Protein AF-A0A7S4E213-F1 (afdb_monomer_lite)

Secondary structure (DSSP, 8-state):
-PPPPPGGG---PPP-GGGEEEEEE--BGGGGGTSTTHHHHHHHHHHHHHHHHHTT--EEEEEESHHHH-SBPGGGHHHHHTSEEEEESSSSS--HHHHHHHHHH-TT--EEEEEES-IIIIIHHHHHHHHHTT-SEEEEE---SS---S-----HHHHHHHHT-----

Foldseek 3Di:
DDDDDDPVVPPPDDDDLQQEAEEEEAQFDQCVVVDPPSVVLLVLVLVVLVVNVVSVHAYEYEHAPCVPRNDHDPSCVVSVVVHHYDYDNALEPPDPVSVVCCVPVVVSHLEYEYGYDDVVTHVLVNVVVSVVVVSPYYFYDYDDDDDDDSDDRPPVVVVCCVVVPPDDD

Organism: NCBI:txid91324

Structure (mmCIF, N/CA/C/O backbone):
data_AF-A0A7S4E213-F1
#
_entry.id   AF-A0A7S4E213-F1
#
loop_
_atom_site.group_PDB
_atom_site.id
_atom_site.type_symbol
_atom_site.label_atom_id
_atom_site.label_alt_id
_atom_site.label_comp_id
_atom_site.label_asym_id
_atom_site.label_entity_id
_atom_site.label_seq_id
_atom_site.pdbx_PDB_ins_code
_atom_site.Cartn_x
_atom_site.Cartn_y
_atom_site.Cartn_z
_atom_site.occupancy
_atom_site.B_iso_or_equiv
_atom_site.auth_seq_id
_atom_site.auth_comp_id
_atom_site.auth_asym_id
_atom_site.auth_atom_id
_atom_site.pdbx_PDB_model_num
ATOM 1 N N . SER A 1 1 ? 9.927 0.448 30.957 1.00 34.25 1 SER A N 1
ATOM 2 C CA . SER A 1 1 ? 9.957 -1.019 30.796 1.00 34.25 1 SER A CA 1
ATOM 3 C C . SER A 1 1 ? 8.538 -1.559 30.926 1.00 34.25 1 SER A C 1
ATOM 5 O O . SER A 1 1 ? 8.138 -2.004 31.991 1.00 34.25 1 SER A O 1
ATOM 7 N N . GLY A 1 2 ? 7.730 -1.446 29.869 1.00 36.59 2 GLY A N 1
ATOM 8 C CA . GLY A 1 2 ? 6.419 -2.106 29.843 1.00 36.59 2 GLY A CA 1
ATOM 9 C C . GLY A 1 2 ? 6.603 -3.612 29.623 1.00 36.59 2 GLY A C 1
ATOM 10 O O . GLY A 1 2 ? 7.548 -3.987 28.922 1.00 36.59 2 GLY A O 1
ATOM 11 N N . PRO A 1 3 ? 5.772 -4.485 30.216 1.00 51.88 3 PRO A N 1
ATOM 12 C CA . PRO A 1 3 ? 5.902 -5.916 30.006 1.00 51.88 3 PRO A CA 1
ATOM 13 C C . PRO A 1 3 ? 5.475 -6.232 28.570 1.00 51.88 3 PRO A C 1
ATOM 15 O O . PRO A 1 3 ? 4.326 -6.015 28.187 1.00 51.88 3 PRO A O 1
ATOM 18 N N . PHE A 1 4 ? 6.408 -6.729 27.758 1.00 42.59 4 PHE A N 1
ATOM 19 C CA . PHE A 1 4 ? 6.046 -7.354 26.492 1.00 42.59 4 PHE A CA 1
ATOM 20 C C . PHE A 1 4 ? 5.118 -8.547 26.783 1.00 42.59 4 PHE A C 1
ATOM 22 O O . PHE A 1 4 ? 5.374 -9.296 27.732 1.00 42.59 4 PHE A O 1
ATOM 29 N N . PRO A 1 5 ? 4.034 -8.732 26.012 1.00 44.62 5 PRO A N 1
ATOM 30 C CA . PRO A 1 5 ? 3.074 -9.796 26.268 1.00 44.62 5 PRO A CA 1
ATOM 31 C C . PRO A 1 5 ? 3.734 -11.181 26.193 1.00 44.62 5 PRO A C 1
ATOM 33 O O . PRO A 1 5 ? 4.577 -11.449 25.337 1.00 44.62 5 PRO A O 1
ATOM 36 N N . ASN A 1 6 ? 3.331 -12.059 27.115 1.00 40.72 6 ASN A N 1
ATOM 37 C CA . ASN A 1 6 ? 3.820 -13.429 27.267 1.00 40.72 6 ASN A CA 1
ATOM 38 C C . ASN A 1 6 ? 3.729 -14.212 25.930 1.00 40.72 6 ASN A C 1
ATOM 40 O O . ASN A 1 6 ? 2.667 -14.195 25.304 1.00 40.72 6 ASN A O 1
ATOM 44 N N . PRO A 1 7 ? 4.779 -14.947 25.503 1.00 43.66 7 PRO A N 1
ATOM 45 C CA . PRO A 1 7 ? 4.760 -15.782 24.296 1.00 43.66 7 PRO A CA 1
ATOM 46 C C . PRO A 1 7 ? 3.592 -16.778 24.227 1.00 43.66 7 PRO A C 1
ATOM 48 O O . PRO A 1 7 ? 3.107 -17.072 23.138 1.00 43.66 7 PRO A O 1
ATOM 51 N N . ALA A 1 8 ? 3.090 -17.255 25.371 1.00 40.22 8 ALA A N 1
ATOM 52 C CA . ALA A 1 8 ? 1.925 -18.140 25.445 1.00 40.22 8 ALA A CA 1
ATOM 53 C C . ALA A 1 8 ? 0.590 -17.439 25.104 1.00 40.22 8 ALA A C 1
ATOM 55 O O . ALA A 1 8 ? -0.397 -18.104 24.799 1.00 40.22 8 ALA A O 1
ATOM 56 N N . MET A 1 9 ? 0.548 -16.100 25.102 1.00 41.69 9 MET A N 1
ATOM 57 C CA . MET A 1 9 ? -0.606 -15.309 24.652 1.00 41.69 9 MET A CA 1
ATOM 58 C C . MET A 1 9 ? -0.640 -15.086 23.132 1.00 41.69 9 MET A C 1
ATOM 60 O O . MET A 1 9 ? -1.605 -14.508 22.625 1.00 41.69 9 MET A O 1
ATOM 64 N N . MET A 1 10 ? 0.353 -15.588 22.386 1.00 45.81 10 MET A N 1
ATOM 65 C CA . MET A 1 10 ? 0.367 -15.627 20.915 1.00 45.81 10 MET A CA 1
ATOM 66 C C . MET A 1 10 ? -0.536 -16.753 20.387 1.00 45.81 10 MET A C 1
ATOM 68 O O . MET A 1 10 ? -0.151 -17.545 19.531 1.00 45.81 10 MET A O 1
ATOM 72 N N . ALA A 1 11 ? -1.752 -16.842 20.927 1.00 41.25 11 ALA A N 1
ATOM 73 C CA . ALA A 1 11 ? -2.789 -17.710 20.402 1.00 41.25 11 ALA A CA 1
ATOM 74 C C . ALA A 1 11 ? -3.097 -17.279 18.964 1.00 41.25 11 ALA A C 1
ATOM 76 O O . ALA A 1 11 ? -3.357 -16.095 18.714 1.00 41.25 11 ALA A O 1
ATOM 77 N N . THR A 1 12 ? -3.086 -18.241 18.042 1.00 47.41 12 THR A N 1
ATOM 78 C CA . THR A 1 12 ? -3.544 -18.118 16.654 1.00 47.41 12 THR A CA 1
ATOM 79 C C . THR A 1 12 ? -5.006 -17.669 16.643 1.00 47.41 12 THR A C 1
ATOM 81 O O . THR A 1 12 ? -5.930 -18.473 16.578 1.00 47.41 12 THR A O 1
ATOM 84 N N . ARG A 1 13 ? -5.240 -16.366 16.796 1.00 53.88 13 ARG A N 1
ATOM 85 C CA . ARG A 1 13 ? -6.568 -15.768 16.684 1.00 53.88 13 ARG A CA 1
ATOM 86 C C . ARG A 1 13 ? -6.809 -15.452 15.218 1.00 53.88 13 ARG A C 1
ATOM 88 O O . ARG A 1 13 ? -5.973 -14.817 14.582 1.00 53.88 13 ARG A O 1
ATOM 95 N N . LEU A 1 14 ? -7.955 -15.897 14.715 1.00 67.56 14 LEU A N 1
ATOM 96 C CA . LEU A 1 14 ? -8.423 -15.592 13.367 1.00 67.56 14 LEU A CA 1
ATOM 97 C C . LEU A 1 14 ? -8.460 -14.074 13.145 1.00 67.56 14 LEU A C 1
ATOM 99 O O . LEU A 1 14 ? -8.870 -13.320 14.035 1.00 67.56 14 LEU A O 1
ATOM 103 N N . LEU A 1 15 ? -8.043 -13.646 11.954 1.00 71.81 15 LEU A N 1
ATOM 104 C CA . LEU A 1 15 ? -8.176 -12.262 11.514 1.00 71.81 15 LEU A CA 1
ATOM 105 C C . LEU A 1 15 ? -9.655 -11.876 11.475 1.00 71.81 15 LEU A C 1
ATOM 107 O O . LEU A 1 15 ? -10.484 -12.603 10.929 1.00 71.81 15 LEU A O 1
ATOM 111 N N . LYS A 1 16 ? -9.987 -10.722 12.057 1.00 81.06 16 LYS A N 1
ATOM 112 C CA . LYS A 1 16 ? -11.325 -10.133 11.961 1.00 81.06 16 LYS A CA 1
ATOM 113 C C . LYS A 1 16 ? -11.266 -8.993 10.958 1.00 81.06 16 LYS A C 1
ATOM 115 O O . LYS A 1 16 ? -10.597 -7.999 11.233 1.00 81.06 16 LYS A O 1
ATOM 120 N N . ALA A 1 17 ? -11.986 -9.119 9.844 1.00 85.94 17 ALA A N 1
ATOM 121 C CA . ALA A 1 17 ? -12.036 -8.090 8.803 1.00 85.94 17 ALA A CA 1
ATOM 122 C C . ALA A 1 17 ? -12.358 -6.695 9.371 1.00 85.94 17 ALA A C 1
ATOM 124 O O . ALA A 1 17 ? -11.668 -5.734 9.068 1.00 85.94 17 ALA A O 1
ATOM 125 N N . SER A 1 18 ? -13.299 -6.596 10.317 1.00 89.62 18 SER A N 1
ATOM 126 C CA . SER A 1 18 ? -13.687 -5.321 10.946 1.00 89.62 18 SER A CA 1
ATOM 127 C C . SER A 1 18 ? -12.601 -4.623 11.780 1.00 89.62 18 SER A C 1
ATOM 129 O O . SER A 1 18 ? -12.797 -3.479 12.185 1.00 89.62 18 SER A O 1
ATOM 131 N N . ARG A 1 19 ? -11.486 -5.306 12.069 1.00 87.50 19 ARG A N 1
ATOM 132 C CA . ARG A 1 19 ? -10.328 -4.779 12.813 1.00 87.50 19 ARG A CA 1
ATOM 133 C C . ARG A 1 19 ? -9.030 -4.845 12.007 1.00 87.50 19 ARG A C 1
ATOM 135 O O . ARG A 1 19 ? -7.955 -4.642 12.569 1.00 87.50 19 ARG A O 1
ATOM 142 N N . THR A 1 20 ? -9.113 -5.191 10.724 1.00 86.75 20 THR A N 1
ATOM 143 C CA . THR A 1 20 ? -7.936 -5.396 9.882 1.00 86.75 20 THR A CA 1
ATOM 144 C C . THR A 1 20 ? -7.931 -4.395 8.737 1.00 86.75 20 THR A C 1
ATOM 146 O O . THR A 1 20 ? -8.932 -4.264 8.042 1.00 86.75 20 THR A O 1
ATOM 149 N N . GLY A 1 21 ? -6.798 -3.732 8.520 1.00 91.00 21 GLY A N 1
ATOM 150 C CA . GLY A 1 21 ? -6.541 -2.902 7.343 1.00 91.00 21 GLY A CA 1
ATOM 151 C C . GLY A 1 21 ? -5.448 -3.491 6.450 1.00 91.00 21 GLY A C 1
ATOM 152 O O . GLY A 1 21 ? -4.686 -4.363 6.877 1.00 91.00 21 GLY A O 1
ATOM 153 N N . VAL A 1 22 ? -5.359 -3.008 5.211 1.00 93.56 22 VAL A N 1
ATOM 154 C CA . VAL A 1 22 ? -4.300 -3.367 4.255 1.00 93.56 22 VAL A CA 1
ATOM 155 C C . VAL A 1 22 ? -3.432 -2.152 3.951 1.00 93.56 22 VAL A C 1
ATOM 157 O O . VAL A 1 22 ? -3.933 -1.073 3.654 1.00 93.56 22 VAL A O 1
ATOM 160 N N . LEU A 1 23 ? -2.120 -2.352 3.999 1.00 94.62 23 LEU A N 1
ATOM 161 C CA . LEU A 1 23 ? -1.085 -1.425 3.572 1.00 94.62 23 LEU A CA 1
ATOM 162 C C . LEU A 1 23 ? -0.475 -1.949 2.266 1.00 94.62 23 LEU A C 1
ATOM 164 O O . LEU A 1 23 ? 0.156 -3.003 2.262 1.00 94.62 23 LEU A O 1
ATOM 168 N N . CYS A 1 24 ? -0.662 -1.227 1.166 1.00 95.31 24 CYS A N 1
ATOM 169 C CA . CYS A 1 24 ? -0.052 -1.510 -0.130 1.00 95.31 24 CYS A CA 1
ATOM 170 C C . CYS A 1 24 ? 1.165 -0.601 -0.338 1.00 95.31 24 CYS A C 1
ATOM 172 O O . CYS A 1 24 ? 1.034 0.611 -0.496 1.00 95.31 24 CYS A O 1
ATOM 174 N N . CYS A 1 25 ? 2.350 -1.198 -0.313 1.00 93.19 25 CYS A N 1
ATOM 175 C CA . CYS A 1 25 ? 3.634 -0.519 -0.249 1.00 93.19 25 CYS A CA 1
ATOM 176 C C . CYS A 1 25 ? 4.294 -0.456 -1.632 1.00 93.19 25 CYS A C 1
ATOM 178 O O . CYS A 1 25 ? 4.775 -1.470 -2.141 1.00 93.19 25 CYS A O 1
ATOM 180 N N . ASP A 1 26 ? 4.314 0.738 -2.222 1.00 93.25 26 ASP A N 1
ATOM 181 C CA . ASP A 1 26 ? 5.235 1.166 -3.283 1.00 93.25 26 ASP A CA 1
ATOM 182 C C . ASP A 1 26 ? 5.265 0.271 -4.545 1.00 93.25 26 ASP A C 1
ATOM 184 O O . ASP A 1 26 ? 6.295 0.115 -5.201 1.00 93.25 26 ASP A O 1
ATOM 188 N N . ILE A 1 27 ? 4.125 -0.317 -4.933 1.00 93.50 27 ILE A N 1
ATOM 189 C CA . ILE A 1 27 ? 4.009 -1.175 -6.129 1.00 93.50 27 ILE A CA 1
ATOM 190 C C . ILE A 1 27 ? 3.906 -0.308 -7.390 1.00 93.50 27 ILE A C 1
ATOM 192 O O . ILE A 1 27 ? 2.828 -0.146 -7.956 1.00 93.50 27 ILE A O 1
ATOM 196 N N . GLN A 1 28 ? 5.028 0.275 -7.813 1.00 94.56 28 GLN A N 1
ATOM 197 C CA . GLN A 1 28 ? 5.076 1.291 -8.872 1.00 94.56 28 GLN A CA 1
ATOM 198 C C . GLN A 1 28 ? 5.666 0.781 -10.195 1.00 94.56 28 GLN A C 1
ATOM 200 O O . GLN A 1 28 ? 6.460 -0.163 -10.235 1.00 94.56 28 GLN A O 1
ATOM 205 N N . GLU A 1 29 ? 5.312 1.449 -11.294 1.00 93.88 29 GLU A N 1
ATOM 206 C CA . GLU A 1 29 ? 5.657 1.055 -12.668 1.00 93.88 29 GLU A CA 1
ATOM 207 C C . GLU A 1 29 ? 7.166 0.889 -12.921 1.00 93.88 29 GLU A C 1
ATOM 209 O O . GLU A 1 29 ? 7.595 -0.063 -13.582 1.00 93.88 29 GLU A O 1
ATOM 214 N N . ARG A 1 30 ? 8.022 1.766 -12.371 1.00 92.44 30 A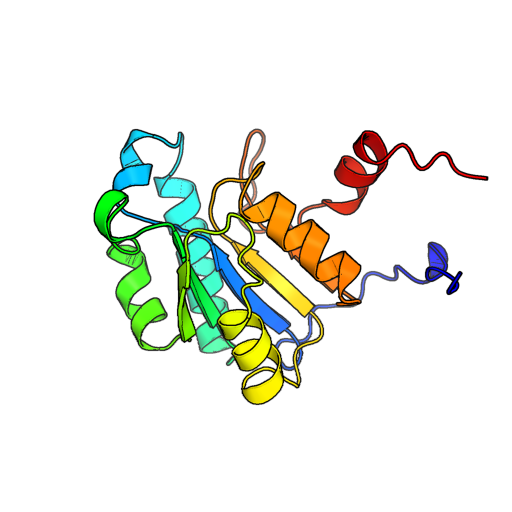RG A N 1
ATOM 215 C CA . ARG A 1 30 ? 9.478 1.659 -12.597 1.00 92.44 30 ARG A CA 1
ATOM 216 C C . ARG A 1 30 ? 10.094 0.418 -11.956 1.00 92.44 30 ARG A C 1
ATOM 218 O O . ARG A 1 30 ? 11.128 -0.045 -12.442 1.00 92.44 30 ARG A O 1
ATOM 225 N N . PHE A 1 31 ? 9.460 -0.161 -10.937 1.00 87.50 31 PHE A N 1
ATOM 226 C CA . PHE A 1 31 ? 9.966 -1.362 -10.276 1.00 87.50 31 PHE A CA 1
ATOM 227 C C . PHE A 1 31 ? 9.769 -2.641 -11.089 1.00 87.50 31 PHE A C 1
ATOM 229 O O . PHE A 1 31 ? 10.488 -3.608 -10.843 1.00 87.50 31 PHE A O 1
ATOM 236 N N . ARG A 1 32 ? 8.904 -2.652 -12.116 1.00 86.50 32 ARG A N 1
ATOM 237 C CA . ARG A 1 32 ? 8.691 -3.837 -12.975 1.00 86.50 32 ARG A CA 1
ATOM 238 C C . ARG A 1 32 ? 9.971 -4.420 -13.558 1.00 86.50 32 ARG A C 1
ATOM 240 O O . ARG A 1 32 ? 10.076 -5.628 -13.722 1.00 86.50 32 ARG A O 1
ATOM 247 N N . LYS A 1 33 ? 10.938 -3.560 -13.884 1.00 82.81 33 LYS A N 1
ATOM 248 C CA . LYS A 1 33 ? 12.224 -3.972 -14.468 1.00 82.81 33 LYS A CA 1
ATOM 249 C C . LYS A 1 33 ? 13.314 -4.202 -13.422 1.00 82.81 33 LYS A C 1
ATOM 251 O O . LYS A 1 33 ? 14.301 -4.861 -13.726 1.00 82.81 33 LYS A O 1
ATOM 256 N N . ALA A 1 34 ? 13.155 -3.634 -12.227 1.00 79.81 34 ALA A N 1
ATOM 257 C CA . ALA A 1 34 ? 14.158 -3.673 -11.166 1.00 79.81 34 ALA A CA 1
ATOM 258 C C . ALA A 1 34 ? 13.947 -4.847 -10.197 1.00 79.81 34 ALA A C 1
ATOM 260 O O . ALA A 1 34 ? 14.913 -5.363 -9.642 1.00 79.81 34 ALA A O 1
ATOM 261 N N . ILE A 1 35 ? 12.698 -5.287 -10.015 1.00 77.00 35 ILE A N 1
ATOM 262 C CA . ILE A 1 35 ? 12.326 -6.337 -9.069 1.00 77.00 35 ILE A CA 1
ATOM 263 C C . ILE A 1 35 ? 12.040 -7.641 -9.807 1.00 77.00 35 ILE A C 1
ATOM 265 O O . ILE A 1 35 ? 11.156 -7.729 -10.660 1.00 77.00 35 ILE A O 1
ATOM 269 N N . GLN A 1 36 ? 12.766 -8.694 -9.435 1.00 77.56 36 GLN A N 1
ATOM 270 C CA . GLN A 1 36 ? 12.483 -10.038 -9.925 1.00 77.56 36 GLN A CA 1
ATOM 271 C C . GLN A 1 36 ? 11.108 -10.505 -9.435 1.00 77.56 36 GLN A C 1
ATOM 273 O O . GLN A 1 36 ? 10.768 -10.348 -8.264 1.00 77.56 36 GLN A O 1
ATOM 278 N N . HIS A 1 37 ? 10.336 -11.129 -10.327 1.00 81.31 37 HIS A N 1
ATOM 279 C CA . HIS A 1 37 ? 8.988 -11.636 -10.044 1.00 81.31 37 HIS A CA 1
ATOM 280 C C . HIS A 1 37 ? 7.958 -10.560 -9.658 1.00 81.31 37 HIS A C 1
ATOM 282 O O . HIS A 1 37 ? 6.986 -10.875 -8.967 1.00 81.31 37 HIS A O 1
ATOM 288 N N . MET A 1 38 ? 8.126 -9.319 -10.133 1.00 83.75 38 MET A N 1
ATOM 289 C CA . MET A 1 38 ? 7.160 -8.241 -9.896 1.00 83.75 38 MET A CA 1
ATOM 290 C C . MET A 1 38 ? 5.728 -8.644 -10.283 1.00 83.75 38 MET A C 1
ATOM 292 O O . MET A 1 38 ? 4.813 -8.407 -9.505 1.00 83.75 38 MET A O 1
ATOM 296 N N . ASP A 1 39 ? 5.527 -9.358 -11.394 1.00 86.69 39 ASP A N 1
ATOM 297 C CA . ASP A 1 39 ? 4.193 -9.824 -11.810 1.00 86.69 39 ASP A CA 1
ATOM 298 C C . ASP A 1 39 ? 3.510 -10.687 -10.738 1.00 86.69 39 ASP A C 1
ATOM 300 O O . ASP A 1 39 ? 2.317 -10.558 -10.476 1.00 86.69 39 ASP A O 1
ATOM 304 N N . SER A 1 40 ? 4.275 -11.533 -10.039 1.00 84.12 40 SER A N 1
ATOM 305 C CA . SER A 1 40 ? 3.741 -12.328 -8.926 1.00 84.12 40 SER A CA 1
ATOM 306 C C . SER A 1 40 ? 3.363 -11.468 -7.721 1.00 84.12 40 SER A C 1
ATOM 308 O O . SER A 1 40 ? 2.416 -11.804 -7.010 1.00 84.12 40 SER A O 1
ATOM 310 N N . VAL A 1 41 ? 4.106 -10.387 -7.468 1.00 84.50 41 VAL A N 1
ATOM 311 C CA . VAL A 1 41 ? 3.772 -9.418 -6.417 1.00 84.50 41 VAL A CA 1
ATOM 312 C C . VAL A 1 41 ? 2.489 -8.683 -6.780 1.00 84.50 41 VAL A C 1
ATOM 314 O O . VAL A 1 41 ? 1.605 -8.590 -5.936 1.00 84.50 41 VAL A O 1
ATOM 317 N N . ILE A 1 42 ? 2.359 -8.223 -8.025 1.00 88.44 42 ILE A N 1
ATOM 318 C CA . ILE A 1 42 ? 1.171 -7.517 -8.516 1.00 88.44 42 ILE A CA 1
ATOM 319 C C . ILE A 1 42 ? -0.064 -8.402 -8.362 1.00 88.44 42 ILE A C 1
ATOM 321 O O . ILE A 1 42 ? -1.006 -7.991 -7.695 1.00 88.44 42 ILE A O 1
ATOM 325 N N . VAL A 1 43 ? -0.020 -9.647 -8.850 1.00 88.75 43 VAL A N 1
ATOM 326 C CA . VAL A 1 43 ? -1.138 -10.601 -8.722 1.00 88.75 43 VAL A CA 1
ATOM 327 C C . VAL A 1 43 ? -1.497 -10.861 -7.255 1.00 88.75 43 VAL A C 1
ATOM 329 O O . VAL A 1 43 ? -2.670 -10.900 -6.891 1.00 88.75 43 VAL A O 1
ATOM 332 N N . CYS A 1 44 ? -0.502 -11.033 -6.381 1.00 87.38 44 CYS A N 1
ATOM 333 C CA . CYS A 1 44 ? -0.750 -11.255 -4.955 1.00 87.38 44 CYS A CA 1
ATOM 334 C C . CYS A 1 44 ? -1.397 -10.033 -4.285 1.00 87.38 44 CYS A C 1
ATOM 336 O O . CYS A 1 44 ? -2.303 -10.179 -3.461 1.00 87.38 44 CYS A O 1
ATOM 338 N N . SER A 1 45 ? -0.923 -8.837 -4.622 1.00 90.12 45 SER A N 1
ATOM 339 C CA . SER A 1 45 ? -1.440 -7.579 -4.089 1.00 90.12 45 SER A CA 1
ATOM 340 C C . SER A 1 45 ? -2.839 -7.288 -4.610 1.00 90.12 45 SER A C 1
ATOM 342 O O . SER A 1 45 ? -3.694 -6.906 -3.822 1.00 90.12 45 SER A O 1
ATOM 344 N N . GLU A 1 46 ? -3.108 -7.563 -5.885 1.00 93.56 46 GLU A N 1
ATOM 345 C CA . GLU A 1 46 ? -4.435 -7.460 -6.493 1.00 93.56 46 GLU A CA 1
ATOM 346 C C . GLU A 1 46 ? -5.438 -8.354 -5.760 1.00 93.56 46 GLU A C 1
ATOM 348 O O . GLU A 1 46 ? -6.489 -7.891 -5.322 1.00 93.56 46 GLU A O 1
ATOM 353 N N . TRP A 1 47 ? -5.081 -9.620 -5.526 1.00 91.94 47 TRP A N 1
ATOM 354 C CA . TRP A 1 47 ? -5.909 -10.551 -4.758 1.00 91.94 47 TRP A CA 1
ATOM 355 C C . TRP A 1 47 ? -6.195 -10.046 -3.342 1.00 91.94 47 TRP A C 1
ATOM 357 O O . TRP A 1 47 ? -7.333 -10.131 -2.876 1.00 91.94 47 TRP A O 1
ATOM 367 N N . MET A 1 48 ? -5.181 -9.511 -2.658 1.00 90.19 48 MET A N 1
ATOM 368 C CA . MET A 1 48 ? -5.343 -8.979 -1.306 1.00 90.19 48 MET A CA 1
ATOM 369 C C . MET A 1 48 ? -6.214 -7.721 -1.286 1.00 90.19 48 MET A C 1
ATOM 371 O O . MET A 1 48 ? -7.105 -7.613 -0.447 1.00 90.19 48 MET A O 1
ATOM 375 N N . MET A 1 49 ? -5.989 -6.785 -2.210 1.00 93.62 49 MET A N 1
ATOM 376 C CA . MET A 1 49 ? -6.777 -5.557 -2.321 1.00 93.62 49 MET A CA 1
ATOM 377 C C . MET A 1 49 ? -8.225 -5.875 -2.684 1.00 93.62 49 MET A C 1
ATOM 379 O O . MET A 1 49 ? -9.132 -5.347 -2.050 1.00 93.62 49 MET A O 1
ATOM 383 N N . LYS A 1 50 ? -8.454 -6.823 -3.599 1.00 94.50 50 LYS A N 1
ATOM 384 C CA . LYS A 1 50 ? -9.789 -7.330 -3.922 1.00 94.50 50 LYS A CA 1
ATOM 385 C C . LYS A 1 50 ? -10.488 -7.912 -2.699 1.00 94.50 50 LYS A C 1
ATOM 387 O O . LYS A 1 50 ? -11.613 -7.524 -2.399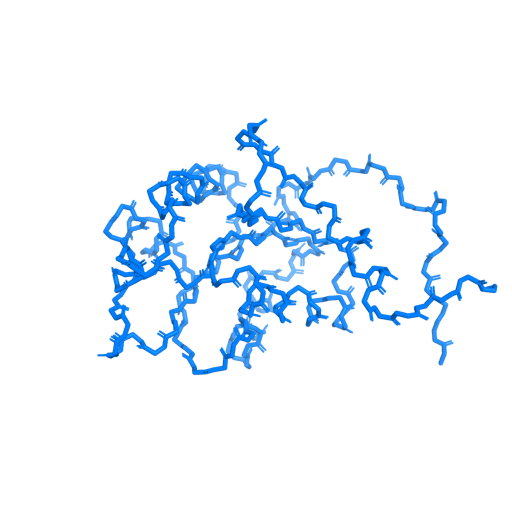 1.00 94.50 50 LYS A O 1
ATOM 392 N N . ALA A 1 51 ? -9.825 -8.807 -1.967 1.00 92.25 51 ALA A N 1
ATOM 393 C CA . ALA A 1 51 ? -10.389 -9.384 -0.750 1.00 92.25 51 ALA A CA 1
ATOM 394 C C . ALA A 1 51 ? -10.699 -8.305 0.298 1.00 92.25 51 ALA A C 1
ATOM 396 O O . ALA A 1 51 ? -11.757 -8.337 0.920 1.00 92.25 51 ALA A O 1
ATOM 397 N N . ALA A 1 52 ? -9.810 -7.326 0.466 1.00 92.62 52 ALA A N 1
ATOM 398 C CA . ALA A 1 52 ? -10.012 -6.211 1.380 1.00 92.62 52 ALA A CA 1
ATOM 399 C C . ALA A 1 52 ? -11.217 -5.348 0.988 1.00 92.62 52 ALA A C 1
ATOM 401 O O . ALA A 1 52 ? -12.021 -5.015 1.856 1.00 92.62 52 ALA A O 1
ATOM 402 N N . THR A 1 53 ? -11.393 -5.049 -0.302 1.00 94.69 53 THR A N 1
ATOM 403 C CA . THR A 1 53 ? -12.561 -4.320 -0.810 1.00 94.69 53 THR A CA 1
ATOM 404 C C . THR A 1 53 ? -13.862 -5.064 -0.504 1.00 94.69 53 THR A C 1
ATOM 406 O O . THR A 1 53 ? -14.765 -4.481 0.094 1.00 94.69 53 THR A O 1
ATOM 409 N N . GLU A 1 54 ? -13.943 -6.359 -0.826 1.00 94.50 54 GLU A N 1
ATOM 410 C CA . GLU A 1 54 ? -15.136 -7.183 -0.559 1.00 94.50 54 GLU A CA 1
ATOM 411 C C . GLU A 1 54 ? -15.451 -7.283 0.942 1.00 94.50 54 GLU A C 1
ATOM 413 O O . GLU A 1 54 ? -16.606 -7.227 1.369 1.00 94.50 54 GLU A O 1
ATOM 418 N N . LEU A 1 55 ? -14.408 -7.375 1.771 1.00 92.62 55 LEU A N 1
ATOM 419 C CA . LEU A 1 55 ? -14.520 -7.450 3.227 1.00 92.62 55 LEU A CA 1
ATOM 420 C C . LEU A 1 55 ? -14.667 -6.079 3.905 1.00 92.62 55 LEU A C 1
ATOM 422 O O . LEU A 1 55 ? -14.739 -6.021 5.135 1.00 92.62 55 LEU A O 1
ATOM 426 N N . LYS A 1 56 ? -14.734 -4.989 3.128 1.00 94.38 56 LYS A N 1
ATOM 427 C CA . LYS A 1 56 ? -14.832 -3.598 3.607 1.00 94.38 56 LYS A CA 1
ATOM 428 C C . LYS A 1 56 ? -13.709 -3.216 4.578 1.00 94.38 56 LYS A C 1
ATOM 430 O O . LYS A 1 56 ? -13.917 -2.459 5.525 1.00 94.38 56 LYS A O 1
ATOM 435 N N . MET A 1 57 ? -12.523 -3.767 4.352 1.00 93.88 57 MET A N 1
ATOM 436 C CA . MET A 1 57 ? -11.308 -3.428 5.080 1.00 93.88 57 MET A CA 1
ATOM 437 C C . MET A 1 57 ? -10.709 -2.144 4.493 1.00 93.88 57 MET A C 1
ATOM 439 O O . MET A 1 57 ? -10.662 -2.011 3.268 1.00 93.88 57 MET A O 1
ATOM 443 N N . PRO A 1 58 ? -10.229 -1.198 5.320 1.00 95.69 58 PRO A N 1
ATOM 444 C CA . PRO A 1 58 ? -9.569 -0.013 4.798 1.00 95.69 58 PRO A CA 1
ATOM 445 C C . PRO A 1 58 ? -8.259 -0.389 4.104 1.00 95.69 58 PRO A C 1
ATOM 447 O O . PRO A 1 58 ? -7.500 -1.233 4.588 1.00 95.69 58 PRO A O 1
ATOM 450 N N . ILE A 1 59 ? -7.991 0.269 2.978 1.00 97.06 59 ILE A N 1
ATOM 451 C CA . ILE A 1 59 ? -6.766 0.105 2.198 1.00 97.06 59 ILE A CA 1
ATOM 452 C C . ILE A 1 59 ? -6.030 1.444 2.191 1.00 97.06 59 ILE A C 1
ATOM 454 O O . ILE A 1 59 ? -6.609 2.475 1.846 1.00 97.06 59 ILE A O 1
ATOM 458 N N . ILE A 1 60 ? -4.753 1.418 2.561 1.00 97.62 60 ILE A N 1
ATOM 459 C CA . ILE A 1 60 ? -3.833 2.548 2.444 1.00 97.62 60 ILE A CA 1
ATOM 460 C C . ILE A 1 60 ? -2.748 2.164 1.442 1.00 97.62 60 ILE A C 1
ATOM 462 O O . ILE A 1 60 ? -2.122 1.114 1.576 1.00 97.62 60 ILE A O 1
ATOM 466 N N . VAL A 1 61 ? -2.517 3.017 0.451 1.00 97.88 61 VAL A N 1
ATOM 467 C CA . VAL A 1 61 ? -1.509 2.831 -0.594 1.00 97.88 61 VAL A CA 1
ATOM 468 C C . VAL A 1 61 ? -0.447 3.910 -0.440 1.00 97.88 61 VAL A C 1
ATOM 470 O O . VAL A 1 61 ? -0.784 5.081 -0.259 1.00 97.88 61 VAL A O 1
ATOM 473 N N . THR A 1 62 ? 0.828 3.540 -0.534 1.00 97.75 62 THR A N 1
ATOM 474 C CA . THR A 1 62 ? 1.916 4.518 -0.639 1.00 97.75 62 THR A CA 1
ATOM 475 C C . THR A 1 62 ? 2.646 4.425 -1.964 1.00 97.75 62 THR A C 1
ATOM 477 O O . THR A 1 62 ? 2.825 3.337 -2.509 1.00 97.75 62 THR A O 1
ATOM 480 N N . GLU A 1 63 ? 3.101 5.577 -2.446 1.00 97.38 63 GLU A N 1
ATOM 481 C CA . GLU A 1 63 ? 3.985 5.706 -3.600 1.00 97.38 63 GLU A CA 1
ATOM 482 C C . GLU A 1 63 ? 5.292 6.369 -3.157 1.00 97.38 63 GLU A C 1
ATOM 484 O O . GLU A 1 63 ? 5.305 7.501 -2.664 1.00 97.38 63 GLU A O 1
ATOM 489 N N . GLN A 1 64 ? 6.413 5.673 -3.336 1.00 95.38 64 GLN A N 1
ATOM 490 C CA . GLN A 1 64 ? 7.736 6.222 -3.081 1.00 95.38 64 GLN A CA 1
ATOM 491 C C . GLN A 1 64 ? 8.133 7.115 -4.258 1.00 95.38 64 GLN A C 1
ATOM 493 O O . GLN A 1 64 ? 8.271 6.633 -5.375 1.00 95.38 64 GLN A O 1
ATOM 498 N N . TYR A 1 65 ? 8.347 8.410 -4.024 1.00 95.38 65 TYR A N 1
ATOM 499 C CA . TYR A 1 65 ? 8.828 9.379 -5.019 1.00 95.38 65 TYR A CA 1
ATOM 500 C C . TYR A 1 65 ? 8.244 9.165 -6.443 1.00 95.38 65 TYR A C 1
ATOM 502 O O . TYR A 1 65 ? 8.993 8.880 -7.388 1.00 95.38 65 TYR A O 1
ATOM 510 N N . PRO A 1 66 ? 6.915 9.292 -6.635 1.00 94.06 66 PRO A N 1
ATOM 511 C CA . PRO A 1 66 ? 6.256 8.917 -7.892 1.00 94.06 66 PRO A CA 1
ATOM 512 C C . PRO A 1 66 ? 6.756 9.706 -9.108 1.00 94.06 66 PRO A C 1
ATOM 514 O O . PRO A 1 66 ? 6.789 9.180 -10.217 1.00 94.06 66 PRO A O 1
ATOM 517 N N . LYS A 1 67 ? 7.267 10.929 -8.908 1.00 93.88 67 LYS A N 1
ATOM 518 C CA . LYS A 1 67 ? 7.917 11.718 -9.971 1.00 9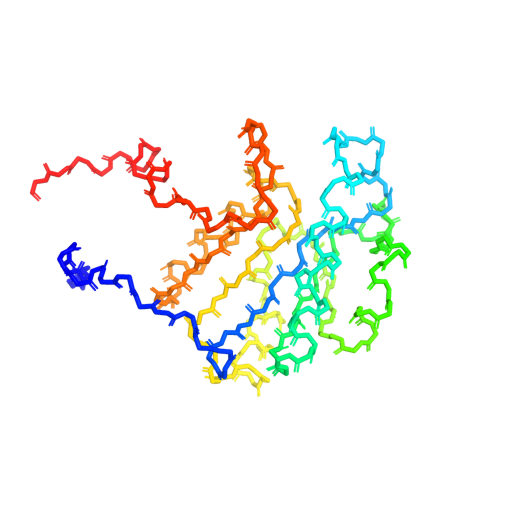3.88 67 LYS A CA 1
ATOM 519 C C . LYS A 1 67 ? 9.084 10.981 -10.644 1.00 93.88 67 LYS A C 1
ATOM 521 O O . LYS A 1 67 ? 9.300 11.166 -11.837 1.00 93.88 67 LYS A O 1
ATOM 526 N N . GLY A 1 68 ? 9.838 10.172 -9.896 1.00 92.94 68 GLY A N 1
ATOM 527 C CA . GLY A 1 68 ? 10.955 9.384 -10.427 1.00 92.94 68 GLY A CA 1
ATOM 528 C C . GLY A 1 68 ? 10.629 7.907 -10.643 1.00 92.94 68 GLY A C 1
ATOM 529 O O . GLY A 1 68 ? 11.122 7.310 -11.599 1.00 92.94 68 GLY A O 1
ATOM 530 N N . LEU A 1 69 ? 9.798 7.322 -9.775 1.00 91.19 69 LEU A N 1
ATOM 531 C CA . LEU A 1 69 ? 9.490 5.885 -9.764 1.00 91.19 69 LEU A CA 1
ATOM 532 C C . LEU A 1 69 ? 8.171 5.523 -10.473 1.00 91.19 69 LEU A C 1
ATOM 534 O O . LEU A 1 69 ? 7.864 4.344 -10.655 1.00 91.19 69 LEU A O 1
ATOM 538 N N . GLY A 1 70 ? 7.445 6.521 -10.971 1.00 94.88 70 GLY A N 1
ATOM 539 C CA . GLY A 1 70 ? 6.139 6.343 -11.595 1.00 94.88 70 GLY A CA 1
ATOM 540 C C . GLY A 1 70 ? 5.028 6.148 -10.570 1.00 94.88 70 GLY A C 1
ATOM 541 O O . GLY A 1 70 ? 5.262 6.090 -9.364 1.00 94.88 70 GLY A O 1
ATOM 542 N N . GLU A 1 71 ? 3.804 6.059 -11.062 1.00 96.62 71 GLU A N 1
ATOM 543 C CA . GLU A 1 71 ? 2.637 5.769 -10.233 1.00 96.62 71 GLU A CA 1
ATOM 544 C C . GLU A 1 71 ? 2.543 4.274 -9.912 1.00 96.62 71 GLU A C 1
ATOM 546 O O . GLU A 1 71 ? 3.295 3.447 -10.443 1.00 96.62 71 GLU A O 1
ATOM 551 N N . THR A 1 72 ? 1.599 3.937 -9.035 1.00 96.56 72 THR A N 1
ATOM 552 C CA . THR A 1 72 ? 1.171 2.564 -8.777 1.00 96.56 72 THR A CA 1
ATOM 553 C C . THR A 1 72 ? 0.812 1.870 -10.091 1.00 96.56 72 THR A C 1
ATOM 555 O O . THR A 1 72 ? 0.253 2.481 -11.004 1.00 96.56 72 THR A O 1
ATOM 558 N N . VAL A 1 73 ? 1.139 0.585 -10.192 1.00 96.31 73 VAL A N 1
ATOM 559 C CA . VAL A 1 73 ? 0.920 -0.193 -11.412 1.00 96.31 73 VAL A CA 1
ATOM 560 C C . VAL A 1 73 ? -0.539 -0.185 -11.880 1.00 96.31 73 VAL A C 1
ATOM 562 O O . VAL A 1 73 ? -1.465 -0.201 -11.063 1.00 96.31 73 VAL A O 1
ATOM 565 N N . GLY A 1 74 ? -0.739 -0.178 -13.200 1.00 96.25 74 GLY A N 1
ATOM 566 C CA . GLY A 1 74 ? -2.060 -0.069 -13.831 1.00 96.25 74 GLY A CA 1
ATOM 567 C C . GLY A 1 74 ? -3.100 -1.084 -13.336 1.00 96.25 74 GLY A C 1
ATOM 568 O O . GLY A 1 74 ? -4.259 -0.730 -13.141 1.00 96.25 74 GLY A O 1
ATOM 569 N N . GLU A 1 75 ? -2.684 -2.318 -13.056 1.00 96.06 75 GLU A N 1
ATOM 570 C CA . GLU A 1 75 ? -3.528 -3.427 -12.589 1.00 96.06 75 GLU A CA 1
ATOM 571 C C . GLU A 1 75 ? -4.154 -3.155 -11.215 1.00 96.06 75 GLU A C 1
ATOM 573 O O . GLU A 1 75 ? -5.200 -3.707 -10.887 1.00 96.06 75 GLU A O 1
ATOM 578 N N . LEU A 1 76 ? -3.535 -2.294 -10.401 1.00 95.75 76 LEU A N 1
ATOM 579 C CA . LEU A 1 76 ? -4.025 -1.977 -9.061 1.00 95.75 76 LEU A CA 1
ATOM 580 C C . LEU A 1 76 ? -4.835 -0.675 -9.012 1.00 95.75 76 LEU A C 1
ATOM 582 O O . LEU A 1 76 ? -5.439 -0.374 -7.982 1.00 95.75 76 LEU A O 1
ATOM 586 N N . GLN A 1 77 ? -4.889 0.094 -10.104 1.00 94.44 77 GLN A N 1
ATOM 587 C CA . GLN A 1 77 ? -5.433 1.457 -10.109 1.00 94.44 77 GLN A CA 1
ATOM 588 C C . GLN A 1 77 ? -6.906 1.539 -9.694 1.00 94.44 77 GLN A C 1
ATOM 590 O O . GLN A 1 77 ? -7.306 2.482 -9.012 1.00 94.44 77 GLN A O 1
ATOM 595 N N . ASP A 1 78 ? -7.723 0.546 -10.041 1.00 94.31 78 ASP A N 1
ATOM 596 C CA . ASP A 1 78 ? -9.137 0.540 -9.649 1.00 94.31 78 ASP A CA 1
ATOM 597 C C . ASP A 1 78 ? -9.330 0.367 -8.137 1.00 94.31 78 ASP A C 1
ATOM 599 O O . ASP A 1 78 ? -10.237 0.964 -7.547 1.00 94.31 78 ASP A O 1
ATOM 603 N N . TYR A 1 79 ? -8.427 -0.363 -7.481 1.00 94.50 79 TYR A N 1
ATOM 604 C CA . TYR A 1 79 ? -8.392 -0.456 -6.024 1.00 94.50 79 TYR A CA 1
ATOM 605 C C . TYR A 1 79 ? -7.813 0.816 -5.399 1.00 94.50 79 TYR A C 1
ATOM 607 O O . TYR A 1 79 ? -8.309 1.275 -4.371 1.00 94.50 79 TYR A O 1
ATOM 615 N N . VAL A 1 80 ? -6.809 1.424 -6.043 1.00 94.69 80 VAL A N 1
ATOM 616 C CA . VAL A 1 80 ? -6.183 2.672 -5.584 1.00 94.69 80 VAL A CA 1
ATOM 617 C C . VAL A 1 80 ? -7.200 3.815 -5.519 1.00 94.69 80 VAL A C 1
ATOM 619 O O . VAL A 1 80 ? -7.248 4.515 -4.508 1.00 94.69 80 VAL A O 1
ATOM 622 N N . LYS A 1 81 ? -8.065 3.970 -6.532 1.00 92.62 81 LYS A N 1
ATOM 623 C CA . LYS A 1 81 ? -9.114 5.015 -6.575 1.00 92.62 81 LYS A CA 1
ATOM 624 C C . LYS A 1 81 ? -10.056 4.988 -5.367 1.00 92.62 81 LYS A C 1
ATOM 626 O O . LYS A 1 81 ? -10.569 6.028 -4.969 1.00 92.62 81 LYS A O 1
ATOM 631 N N . ASN A 1 82 ? -10.274 3.806 -4.795 1.00 90.69 82 ASN A N 1
ATOM 632 C CA . ASN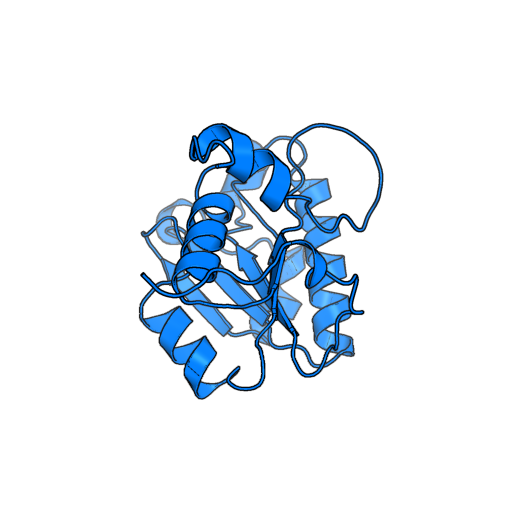 A 1 82 ? -11.164 3.583 -3.655 1.00 90.69 82 ASN A CA 1
ATOM 633 C C . ASN A 1 82 ? -10.406 3.464 -2.318 1.00 90.69 82 ASN A C 1
ATOM 635 O O . ASN A 1 82 ? -10.983 3.055 -1.311 1.00 90.69 82 ASN A O 1
ATOM 639 N N . SER A 1 83 ? -9.114 3.795 -2.307 1.00 95.31 83 SER A N 1
ATOM 640 C CA . SER A 1 83 ? -8.216 3.667 -1.156 1.00 95.31 83 SER A CA 1
ATOM 641 C C . SER A 1 83 ? -7.680 5.025 -0.696 1.00 95.31 83 SER A C 1
ATOM 643 O O . SER A 1 83 ? -7.876 6.053 -1.347 1.00 95.31 83 SER A O 1
ATOM 645 N N . HIS A 1 84 ? -6.970 5.041 0.431 1.00 97.12 84 HIS A N 1
ATOM 646 C CA . HIS A 1 84 ? -6.232 6.219 0.877 1.00 97.12 84 HIS A CA 1
ATOM 647 C C . HIS A 1 84 ? -4.808 6.191 0.315 1.00 97.12 84 HIS A C 1
ATOM 649 O O . HIS A 1 84 ? -3.972 5.424 0.788 1.00 97.12 84 HIS A O 1
ATOM 655 N N . LYS A 1 85 ? -4.536 7.018 -0.700 1.00 97.62 85 LYS A N 1
ATOM 656 C CA . LYS A 1 85 ? -3.227 7.100 -1.360 1.00 97.62 85 LYS A CA 1
ATOM 657 C C . LYS A 1 85 ? -2.369 8.225 -0.782 1.00 97.62 85 LYS A C 1
ATOM 659 O O . LYS A 1 85 ? -2.846 9.352 -0.671 1.00 97.62 85 LYS A O 1
ATOM 664 N N . PHE A 1 86 ? -1.101 7.933 -0.499 1.00 97.94 86 PHE A N 1
ATOM 665 C CA . PHE A 1 86 ? -0.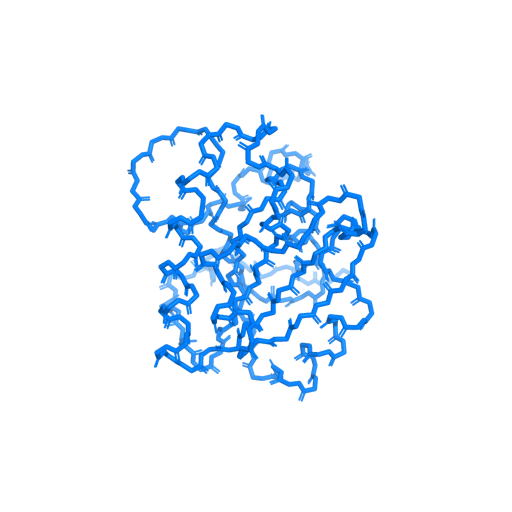117 8.904 -0.015 1.00 97.94 86 PHE A CA 1
ATOM 666 C C . PHE A 1 86 ? 1.200 8.805 -0.780 1.00 97.94 86 PHE A C 1
ATOM 668 O O . PHE A 1 86 ? 1.694 7.715 -1.062 1.00 97.94 86 PHE A O 1
ATOM 675 N N . GLU A 1 87 ? 1.809 9.948 -1.070 1.00 97.56 87 GLU A N 1
ATOM 676 C CA . GLU A 1 87 ? 3.161 10.000 -1.620 1.00 97.56 87 GLU A CA 1
ATOM 677 C C . GLU A 1 87 ? 4.175 10.134 -0.485 1.00 97.56 87 GLU A C 1
ATOM 679 O O . GLU A 1 87 ? 3.921 10.798 0.520 1.00 97.56 87 GLU A O 1
ATOM 684 N N . LYS A 1 88 ? 5.351 9.526 -0.632 1.00 96.38 88 LYS A N 1
ATOM 685 C CA . LYS A 1 88 ? 6.405 9.627 0.381 1.00 96.38 88 LYS A CA 1
ATOM 686 C C . LYS A 1 88 ? 7.803 9.598 -0.217 1.00 96.38 88 LYS A C 1
ATOM 688 O O . LYS A 1 88 ? 8.044 9.090 -1.308 1.00 96.38 88 LYS A O 1
ATOM 693 N N . THR A 1 89 ? 8.751 10.135 0.541 1.00 93.50 89 THR A N 1
ATOM 694 C CA . THR A 1 89 ? 10.196 9.957 0.317 1.00 93.50 89 THR A CA 1
ATOM 695 C C . THR A 1 89 ? 10.848 9.130 1.424 1.00 93.50 89 THR A C 1
ATOM 697 O O . THR A 1 89 ? 11.950 8.616 1.244 1.00 93.50 89 THR A O 1
ATOM 700 N N . GLN A 1 90 ? 10.164 8.958 2.558 1.00 92.12 90 GLN A N 1
ATOM 701 C CA . GLN A 1 90 ? 10.591 8.081 3.644 1.00 92.12 90 GLN A CA 1
ATOM 702 C C . GLN A 1 90 ? 10.369 6.617 3.262 1.00 92.12 90 GLN A C 1
ATOM 704 O O . GLN A 1 90 ? 9.356 6.278 2.659 1.00 92.12 90 GLN A O 1
ATOM 709 N N . PHE A 1 91 ? 11.283 5.732 3.658 1.00 89.88 91 PHE A N 1
ATOM 710 C CA . PHE A 1 91 ? 11.144 4.306 3.362 1.00 89.88 91 PHE A CA 1
ATOM 711 C C . PHE A 1 91 ? 9.931 3.683 4.064 1.00 89.88 91 PHE A C 1
ATOM 713 O O . PHE A 1 91 ? 9.117 3.032 3.416 1.00 89.88 91 PHE A O 1
ATOM 720 N N . SER A 1 92 ? 9.759 3.924 5.365 1.00 91.25 92 SER A N 1
ATOM 721 C CA . SER A 1 92 ? 8.560 3.486 6.091 1.00 91.25 92 SER A CA 1
ATOM 722 C C . SER A 1 92 ? 7.289 4.140 5.539 1.00 91.25 92 SER A C 1
ATOM 724 O O . SER A 1 92 ? 7.271 5.343 5.284 1.00 91.25 92 SER A O 1
ATOM 726 N N . MET A 1 93 ? 6.202 3.372 5.430 1.00 94.56 93 MET A N 1
ATOM 727 C CA . MET A 1 93 ? 4.872 3.896 5.107 1.00 94.56 93 MET A CA 1
ATOM 728 C C . MET A 1 93 ? 4.309 4.780 6.221 1.00 94.56 93 MET A C 1
ATOM 730 O O . MET A 1 93 ? 3.398 5.550 5.963 1.00 94.56 93 MET A O 1
ATOM 734 N N . LEU A 1 94 ? 4.820 4.689 7.455 1.00 93.81 94 LEU A N 1
ATOM 735 C CA . LEU A 1 94 ? 4.279 5.405 8.617 1.00 93.81 94 LEU A CA 1
ATOM 736 C C . LEU A 1 94 ? 4.700 6.883 8.664 1.00 93.81 94 LEU A C 1
ATOM 738 O O . LEU A 1 94 ? 5.266 7.348 9.659 1.00 93.81 94 LEU A O 1
ATOM 742 N N . THR A 1 95 ? 4.417 7.617 7.592 1.00 95.94 95 THR A N 1
ATOM 743 C CA . THR A 1 95 ? 4.517 9.078 7.557 1.00 95.94 95 THR A CA 1
ATOM 744 C C . THR A 1 95 ? 3.463 9.705 8.474 1.00 95.94 95 THR A C 1
ATOM 746 O O . THR A 1 95 ? 2.521 9.041 8.913 1.00 95.94 95 THR A O 1
ATOM 749 N N . ALA A 1 96 ? 3.599 10.999 8.772 1.00 94.88 96 ALA A N 1
ATOM 750 C CA . ALA A 1 96 ? 2.616 11.711 9.591 1.00 94.88 96 ALA A CA 1
ATOM 751 C C . ALA A 1 96 ? 1.198 11.641 8.990 1.00 94.88 96 ALA A C 1
ATOM 753 O O . ALA A 1 96 ? 0.237 11.417 9.716 1.00 94.88 96 ALA A O 1
ATOM 754 N N . GLU A 1 97 ? 1.078 11.755 7.666 1.00 96.56 97 GLU A N 1
ATOM 755 C CA . GLU A 1 97 ? -0.200 11.714 6.944 1.00 96.56 97 GLU A CA 1
ATOM 756 C C . GLU A 1 97 ? -0.834 10.321 6.970 1.00 96.56 97 GLU A C 1
ATOM 758 O O . GLU A 1 97 ? -2.038 10.185 7.191 1.00 96.56 97 GLU A O 1
ATOM 763 N N . VAL A 1 98 ? -0.020 9.272 6.809 1.00 96.31 98 VAL A N 1
ATOM 764 C CA . VAL A 1 98 ? -0.499 7.889 6.909 1.00 96.31 98 VAL A CA 1
ATOM 765 C C . VAL A 1 98 ? -0.959 7.591 8.331 1.00 96.31 98 VAL A C 1
ATOM 767 O O . VAL A 1 98 ? -2.037 7.030 8.503 1.00 96.31 98 VAL A O 1
ATOM 770 N N . LYS A 1 99 ? -0.207 8.010 9.357 1.00 94.00 99 LYS A N 1
ATOM 771 C CA . LYS A 1 99 ? -0.625 7.845 10.759 1.00 94.00 99 LYS A CA 1
ATOM 772 C C . LYS A 1 99 ? -1.930 8.582 11.054 1.00 94.00 99 LYS A C 1
ATOM 774 O O . LYS A 1 99 ? -2.844 7.987 11.615 1.00 94.00 99 LYS A O 1
ATOM 779 N N . ASP A 1 100 ? -2.053 9.827 10.602 1.00 95.31 100 ASP A N 1
ATOM 780 C CA . ASP A 1 100 ? -3.277 10.618 10.754 1.00 95.31 100 ASP A CA 1
ATOM 781 C C . ASP A 1 100 ? -4.484 9.938 10.083 1.00 95.31 100 ASP A C 1
ATOM 783 O O . ASP A 1 100 ? -5.579 9.869 10.644 1.00 95.31 100 ASP A O 1
ATOM 787 N N . CYS A 1 101 ? -4.276 9.354 8.900 1.00 95.81 101 CYS A N 1
ATOM 788 C CA . CYS A 1 101 ? -5.285 8.557 8.212 1.00 95.81 101 CYS A CA 1
ATOM 789 C C . CYS A 1 101 ? -5.660 7.290 8.992 1.00 95.81 101 CYS A C 1
ATOM 791 O O . CYS A 1 101 ? -6.848 6.997 9.156 1.00 95.81 101 CYS A O 1
ATOM 793 N N . MET A 1 102 ? -4.671 6.557 9.508 1.00 93.50 102 MET A N 1
ATOM 794 C CA . MET A 1 102 ? -4.902 5.366 10.327 1.00 93.50 102 MET A CA 1
ATOM 795 C C . MET A 1 102 ? -5.735 5.711 11.568 1.00 93.50 102 MET A C 1
ATOM 797 O O . MET A 1 102 ? -6.717 5.029 11.850 1.00 93.50 102 MET A O 1
ATOM 801 N N . GLU A 1 103 ? -5.415 6.807 12.253 1.00 91.50 103 GLU A N 1
ATOM 802 C CA . GLU A 1 103 ? -6.121 7.252 13.458 1.00 91.50 103 GLU A CA 1
ATOM 803 C C . GLU A 1 103 ? -7.538 7.764 13.169 1.00 91.50 103 GLU A C 1
ATOM 805 O O . GLU A 1 103 ? -8.470 7.447 13.904 1.00 91.50 103 GLU A O 1
ATOM 810 N N . LYS A 1 104 ? -7.740 8.538 12.096 1.00 92.75 104 LYS A N 1
ATOM 811 C CA . LYS A 1 104 ? -9.040 9.179 11.816 1.00 92.75 104 LYS A CA 1
ATOM 812 C C . LYS A 1 104 ? -9.995 8.317 11.004 1.00 92.75 104 LYS A C 1
ATOM 814 O O . LYS A 1 104 ? -11.210 8.435 11.161 1.00 92.75 104 LYS A O 1
ATOM 819 N N . LYS A 1 105 ? -9.471 7.516 10.077 1.00 92.69 105 LYS A N 1
ATOM 820 C CA . LYS A 1 105 ? -10.266 6.751 9.101 1.00 92.69 105 LYS A CA 1
ATOM 821 C C . LYS A 1 105 ? -10.259 5.253 9.378 1.00 92.69 105 LYS A C 1
ATOM 823 O O . LYS A 1 105 ? -11.192 4.571 8.970 1.00 92.69 105 LYS A O 1
ATOM 828 N N . CYS A 1 106 ? -9.258 4.758 10.104 1.00 91.38 106 CYS A N 1
ATOM 829 C CA . CYS A 1 106 ? -9.068 3.332 10.366 1.00 91.38 106 CYS A CA 1
ATOM 830 C C . CYS A 1 106 ? -8.970 3.024 11.870 1.00 91.38 106 CYS A C 1
ATOM 832 O O . CYS A 1 106 ? -8.354 2.032 12.244 1.00 91.38 106 CYS A O 1
ATOM 834 N N . SER A 1 107 ? -9.579 3.842 12.738 1.00 88.50 107 SER A N 1
ATOM 835 C CA . SER A 1 107 ? -9.460 3.736 14.206 1.00 88.50 107 SER A CA 1
ATOM 836 C C . SER A 1 107 ? -9.891 2.387 14.791 1.00 88.50 107 SER A C 1
ATOM 838 O O . SER A 1 107 ? -9.453 2.004 15.874 1.00 88.50 107 SER A O 1
ATOM 840 N N . SER A 1 108 ? -10.743 1.643 14.083 1.00 87.38 108 SER A N 1
ATOM 841 C CA . SER A 1 108 ? -11.152 0.285 14.453 1.00 87.38 108 SER A CA 1
ATOM 842 C C . SER A 1 108 ? -10.074 -0.774 14.193 1.00 87.38 108 SER A C 1
ATOM 844 O O . SER A 1 108 ? -10.191 -1.896 14.697 1.00 87.38 108 SER A O 1
ATOM 846 N N . CYS A 1 109 ? -9.047 -0.449 13.403 1.00 86.94 109 CYS A N 1
ATOM 847 C CA . CYS A 1 109 ? -8.025 -1.384 12.960 1.00 86.94 109 CYS A CA 1
ATOM 848 C C . CYS A 1 109 ? -6.870 -1.473 13.957 1.00 86.94 109 CYS A C 1
ATOM 850 O O . CYS A 1 109 ? -6.096 -0.537 14.135 1.00 86.94 109 CYS A O 1
ATOM 852 N N . ASP A 1 110 ? -6.713 -2.647 14.562 1.00 82.06 110 ASP A N 1
ATOM 853 C CA . ASP A 1 110 ? -5.560 -2.994 15.401 1.00 82.06 110 ASP A CA 1
ATOM 854 C C . ASP A 1 110 ? -4.589 -3.958 14.706 1.00 82.06 110 ASP A C 1
ATOM 856 O O . ASP A 1 110 ? -3.532 -4.295 15.251 1.00 82.06 110 ASP A O 1
ATOM 860 N N . THR A 1 111 ? -4.978 -4.419 13.515 1.00 84.06 111 THR A N 1
ATOM 861 C CA . THR A 1 111 ? -4.268 -5.409 12.723 1.00 84.06 111 THR A CA 1
ATOM 862 C C . THR A 1 111 ? -4.024 -4.870 11.322 1.00 84.06 111 THR A C 1
ATOM 864 O O . THR A 1 111 ? -4.946 -4.384 10.672 1.00 84.06 111 THR A O 1
ATOM 867 N N . TRP A 1 112 ? -2.792 -4.990 10.832 1.00 85.94 112 TRP A N 1
ATOM 868 C CA . TRP A 1 112 ? -2.429 -4.516 9.495 1.00 85.94 112 TRP A CA 1
ATOM 869 C C . TRP A 1 112 ? -1.780 -5.615 8.664 1.00 85.94 112 TRP A C 1
ATOM 871 O O . TRP A 1 112 ? -0.849 -6.293 9.113 1.00 85.94 112 TRP A O 1
ATOM 881 N N . ILE A 1 113 ? -2.283 -5.785 7.443 1.00 88.00 113 ILE A N 1
ATOM 882 C CA . ILE A 1 113 ? -1.686 -6.637 6.419 1.00 88.00 113 ILE A CA 1
ATOM 883 C C . ILE A 1 113 ? -0.818 -5.757 5.525 1.00 88.00 113 ILE A C 1
ATOM 885 O O . ILE A 1 113 ? -1.318 -4.765 5.015 1.00 88.00 113 ILE A O 1
ATOM 889 N N . ILE A 1 114 ? 0.451 -6.101 5.308 1.00 86.94 114 ILE A N 1
ATOM 890 C CA . ILE A 1 114 ? 1.330 -5.345 4.397 1.00 86.94 114 ILE A CA 1
ATOM 891 C C . ILE A 1 114 ? 1.543 -6.152 3.121 1.00 86.94 114 ILE A C 1
ATOM 893 O O . ILE A 1 114 ? 2.001 -7.287 3.204 1.00 86.94 114 ILE A O 1
ATOM 897 N N . VAL A 1 115 ? 1.277 -5.573 1.956 1.00 89.12 115 VAL A N 1
ATOM 898 C CA . VAL A 1 115 ? 1.638 -6.120 0.639 1.00 89.12 115 VAL A CA 1
ATOM 899 C C . VAL A 1 115 ? 2.515 -5.122 -0.103 1.00 89.12 115 VAL A C 1
ATOM 901 O O . VAL A 1 115 ? 2.383 -3.923 0.112 1.00 89.12 115 VAL A O 1
ATOM 904 N N . GLY A 1 116 ? 3.409 -5.593 -0.969 1.00 85.69 116 GLY A N 1
ATOM 905 C CA . GLY A 1 116 ? 4.227 -4.728 -1.823 1.00 85.69 116 GLY A CA 1
ATOM 906 C C . GLY A 1 116 ? 5.732 -4.892 -1.640 1.00 85.69 116 GLY A C 1
ATOM 907 O O . GLY A 1 116 ? 6.207 -5.975 -1.290 1.00 85.69 116 GLY A O 1
ATOM 908 N N . ILE A 1 117 ? 6.476 -3.832 -1.947 1.00 83.38 117 ILE A N 1
ATOM 909 C CA . ILE A 1 117 ? 7.935 -3.828 -2.111 1.00 83.38 117 ILE A CA 1
ATOM 910 C C . ILE A 1 117 ? 8.575 -2.584 -1.467 1.00 83.38 117 ILE A C 1
ATOM 912 O O . ILE A 1 117 ? 7.897 -1.622 -1.150 1.00 83.38 117 ILE A O 1
ATOM 916 N N . GLU A 1 118 ? 9.884 -2.546 -1.227 1.00 77.88 118 GLU A N 1
ATOM 917 C CA . GLU A 1 118 ? 10.803 -3.689 -1.192 1.00 77.88 118 GLU A CA 1
ATOM 918 C C . GLU A 1 118 ? 10.823 -4.330 0.201 1.00 77.88 118 GLU A C 1
ATOM 920 O O . GLU A 1 118 ? 10.747 -3.641 1.224 1.00 77.88 118 GLU A O 1
ATOM 925 N N . SER A 1 119 ? 10.958 -5.661 0.246 1.00 71.06 119 SER A N 1
ATOM 926 C CA . SER A 1 119 ? 10.849 -6.443 1.490 1.00 71.06 119 SER A CA 1
ATOM 927 C C . SER A 1 119 ? 11.808 -5.974 2.585 1.00 71.06 119 SER A C 1
ATOM 929 O O . SER A 1 119 ? 11.398 -5.845 3.734 1.00 71.06 119 SER A O 1
ATOM 931 N N . HIS A 1 120 ? 13.061 -5.683 2.226 1.00 70.31 120 HIS A N 1
ATOM 932 C CA . HIS A 1 120 ? 14.136 -5.345 3.168 1.00 70.31 120 HIS A CA 1
ATOM 933 C C . HIS A 1 120 ? 14.237 -3.852 3.505 1.00 70.31 120 HIS A C 1
ATOM 935 O O . HIS A 1 120 ? 15.034 -3.464 4.356 1.00 70.31 120 HIS A O 1
ATOM 941 N N . VAL A 1 121 ? 13.443 -3.001 2.848 1.00 80.31 121 VAL A N 1
ATOM 942 C CA . VAL A 1 121 ? 13.517 -1.546 3.019 1.00 80.31 121 VAL A CA 1
ATOM 943 C C . VAL A 1 121 ? 12.163 -1.016 3.469 1.00 80.31 121 VAL A C 1
ATOM 945 O O . VAL A 1 121 ? 11.918 -0.923 4.673 1.00 80.31 121 VAL A O 1
ATOM 948 N N . CYS A 1 122 ? 11.263 -0.709 2.534 1.00 79.69 122 CYS A N 1
ATOM 949 C CA . CYS A 1 122 ? 9.994 -0.066 2.855 1.00 79.69 122 CYS A CA 1
ATOM 950 C C . CYS A 1 122 ? 9.091 -0.977 3.693 1.00 79.69 122 CYS A C 1
ATOM 952 O O . CYS A 1 122 ? 8.577 -0.550 4.729 1.00 79.69 122 CYS A O 1
ATOM 954 N N . VAL A 1 123 ? 8.972 -2.258 3.331 1.00 81.25 123 VAL A N 1
ATOM 955 C CA . VAL A 1 123 ? 8.141 -3.216 4.075 1.00 81.25 123 VAL A CA 1
ATOM 956 C C . VAL A 1 123 ? 8.724 -3.491 5.462 1.00 81.25 123 VAL A C 1
ATOM 958 O O . VAL A 1 123 ? 7.999 -3.394 6.451 1.00 81.25 123 VAL A O 1
ATOM 961 N N . GLN A 1 124 ? 10.025 -3.791 5.570 1.00 78.31 124 GLN A N 1
ATOM 962 C CA . GLN A 1 124 ? 10.676 -4.071 6.856 1.00 78.31 124 GLN A CA 1
ATOM 963 C C . GLN A 1 124 ? 10.616 -2.873 7.812 1.00 78.31 124 GLN A C 1
ATOM 965 O O . GLN A 1 124 ? 10.290 -3.048 8.988 1.00 78.31 124 GLN A O 1
ATOM 970 N N . GLN A 1 125 ? 10.885 -1.654 7.337 1.00 83.56 125 GLN A N 1
ATOM 971 C CA . GLN A 1 125 ? 10.816 -0.463 8.187 1.00 83.56 125 GLN A CA 1
ATOM 972 C C . GLN A 1 125 ? 9.385 -0.130 8.609 1.00 83.56 125 GLN A C 1
ATOM 974 O O . GLN A 1 125 ? 9.164 0.234 9.764 1.00 83.56 125 GLN A O 1
ATOM 979 N N . THR A 1 126 ? 8.411 -0.310 7.715 1.00 86.12 126 THR A N 1
ATOM 980 C CA . THR A 1 126 ? 6.987 -0.175 8.058 1.00 86.12 126 THR A CA 1
ATOM 981 C C . THR A 1 126 ? 6.602 -1.182 9.131 1.00 86.12 126 THR A C 1
ATOM 983 O O . THR A 1 126 ? 5.978 -0.829 10.129 1.00 86.12 126 THR A O 1
ATOM 986 N N . ALA A 1 127 ? 7.048 -2.426 8.968 1.00 83.44 127 ALA A N 1
ATOM 987 C CA . ALA A 1 127 ? 6.770 -3.500 9.896 1.00 83.44 127 ALA A CA 1
ATOM 988 C C . ALA A 1 127 ? 7.328 -3.238 11.302 1.00 83.44 127 ALA A C 1
ATOM 990 O O . ALA A 1 127 ? 6.623 -3.370 12.304 1.00 83.44 127 ALA A O 1
ATOM 991 N N . LEU A 1 128 ? 8.590 -2.818 11.375 1.00 82.19 128 LEU A N 1
ATOM 992 C CA . LEU A 1 128 ? 9.234 -2.411 12.623 1.00 82.19 128 LEU A CA 1
ATOM 993 C C . LEU A 1 128 ? 8.553 -1.191 13.251 1.00 82.19 128 LEU A C 1
ATOM 995 O O . LEU A 1 128 ? 8.372 -1.144 14.467 1.00 82.19 128 LEU A O 1
ATOM 999 N N . GLY A 1 129 ? 8.153 -0.222 12.427 1.00 83.31 129 GLY A N 1
ATOM 1000 C CA . GLY A 1 129 ? 7.423 0.957 12.869 1.00 83.31 129 GLY A CA 1
ATOM 1001 C C . GLY A 1 129 ? 6.089 0.598 13.521 1.00 83.31 129 GLY A C 1
ATOM 1002 O O . GLY A 1 129 ? 5.826 1.037 14.635 1.00 83.31 129 GLY A O 1
ATOM 1003 N N . LEU A 1 130 ? 5.289 -0.268 12.893 1.00 82.62 130 LEU A N 1
ATOM 1004 C CA . LEU A 1 130 ? 3.997 -0.703 13.434 1.00 82.62 130 LEU A CA 1
ATOM 1005 C C . LEU A 1 130 ? 4.152 -1.406 14.788 1.00 82.62 130 LEU A C 1
ATOM 1007 O O . LEU A 1 130 ? 3.393 -1.134 15.716 1.00 82.62 130 LEU A O 1
ATOM 1011 N N . LEU A 1 131 ? 5.168 -2.265 14.922 1.00 79.25 131 LEU A N 1
ATOM 1012 C CA . LEU A 1 131 ? 5.476 -2.933 16.189 1.00 79.25 131 LEU A CA 1
ATOM 1013 C C . LEU A 1 131 ? 5.856 -1.934 17.289 1.00 79.25 131 LEU A C 1
ATOM 1015 O O . LEU A 1 131 ? 5.465 -2.113 18.441 1.00 79.25 131 LEU A O 1
ATOM 1019 N N . LYS A 1 132 ? 6.605 -0.881 16.943 1.00 79.38 132 LYS A N 1
ATOM 1020 C CA . LYS A 1 132 ? 7.011 0.168 17.886 1.00 79.38 132 LYS A CA 1
ATOM 1021 C C . LYS A 1 132 ? 5.829 1.018 18.360 1.00 79.38 132 LYS A C 1
ATOM 1023 O O . LYS A 1 132 ? 5.790 1.374 19.532 1.00 79.38 132 LYS A O 1
ATOM 1028 N N . GLU A 1 133 ? 4.875 1.304 17.477 1.00 77.31 133 GLU A N 1
ATOM 1029 C CA . GLU A 1 133 ? 3.646 2.058 17.786 1.00 77.31 133 GLU A CA 1
ATOM 1030 C C . GLU A 1 133 ? 2.604 1.221 18.561 1.00 77.31 133 GLU A C 1
ATOM 1032 O O . GLU A 1 133 ? 1.533 1.710 18.905 1.00 77.31 133 GLU A O 1
ATOM 1037 N N . GLY A 1 134 ? 2.899 -0.049 18.865 1.00 70.62 134 GLY A N 1
ATOM 1038 C CA . GLY A 1 134 ? 2.028 -0.901 19.677 1.00 70.62 134 GLY A CA 1
ATOM 1039 C C . GLY A 1 134 ? 0.864 -1.537 18.914 1.00 70.62 134 GLY A C 1
ATOM 1040 O O . GLY A 1 134 ? -0.013 -2.139 19.545 1.00 70.62 134 GLY A O 1
ATOM 1041 N N . TYR A 1 135 ? 0.861 -1.480 17.575 1.00 65.69 135 TYR A N 1
ATOM 1042 C CA . TYR A 1 135 ? -0.081 -2.265 16.778 1.00 65.69 135 TYR A CA 1
ATOM 1043 C C . TYR A 1 135 ? 0.123 -3.746 17.099 1.00 65.69 135 TYR A C 1
ATOM 1045 O O . TYR A 1 135 ? 1.198 -4.320 16.917 1.00 65.69 135 TYR A O 1
ATOM 1053 N N . THR A 1 136 ? -0.917 -4.357 17.666 1.00 52.38 136 THR A N 1
ATOM 1054 C CA . THR A 1 136 ? -0.795 -5.630 18.387 1.00 52.38 136 THR A CA 1
ATOM 1055 C C . THR A 1 136 ? -0.578 -6.811 17.439 1.00 52.38 136 THR A C 1
ATOM 1057 O O . THR A 1 136 ? -0.131 -7.876 17.871 1.00 52.38 136 THR A O 1
ATOM 1060 N N . ARG A 1 137 ? -0.926 -6.659 16.153 1.00 57.28 137 ARG A N 1
ATOM 1061 C CA . ARG A 1 137 ? -0.893 -7.731 15.153 1.00 57.28 137 ARG A CA 1
ATOM 1062 C C . ARG A 1 137 ? -0.500 -7.182 13.789 1.00 57.28 137 ARG A C 1
ATOM 1064 O O . ARG A 1 137 ? -1.064 -6.205 13.308 1.00 57.28 137 ARG A O 1
ATOM 1071 N N . MET A 1 138 ? 0.430 -7.856 13.132 1.00 51.84 138 MET A N 1
ATOM 1072 C CA . MET A 1 138 ? 0.848 -7.494 11.787 1.00 51.84 138 MET A CA 1
ATOM 1073 C C . MET A 1 138 ? 1.118 -8.751 10.972 1.00 51.84 138 MET A C 1
ATOM 1075 O O . MET A 1 138 ? 1.799 -9.664 11.437 1.00 51.84 138 MET A O 1
ATOM 1079 N N . HIS A 1 139 ? 0.599 -8.770 9.747 1.00 53.81 139 HIS A N 1
ATOM 1080 C CA . HIS A 1 139 ? 0.797 -9.843 8.783 1.00 53.81 139 HIS A CA 1
ATOM 1081 C C . HIS A 1 139 ? 1.393 -9.238 7.514 1.00 53.81 139 HIS A C 1
ATOM 1083 O O . HIS A 1 139 ? 0.677 -8.729 6.662 1.00 53.81 139 HIS A O 1
ATOM 1089 N N . ALA A 1 140 ? 2.716 -9.251 7.371 1.00 46.59 140 ALA A N 1
ATOM 1090 C CA . ALA A 1 140 ? 3.295 -8.929 6.071 1.00 46.59 140 ALA A CA 1
ATOM 1091 C C . ALA A 1 140 ? 3.022 -10.098 5.111 1.00 46.59 140 ALA A C 1
ATOM 1093 O O . ALA A 1 140 ? 3.020 -11.249 5.530 1.00 46.59 140 ALA A O 1
ATOM 1094 N N . SER A 1 141 ? 2.779 -9.800 3.846 1.00 43.12 141 SER A N 1
ATOM 1095 C CA . SER A 1 141 ? 2.787 -10.703 2.703 1.00 43.12 141 SER A CA 1
ATOM 1096 C C . SER A 1 141 ? 3.720 -10.058 1.687 1.00 43.12 141 SER A C 1
ATOM 1098 O O . SER A 1 141 ? 3.297 -9.413 0.730 1.00 43.12 141 SER A O 1
ATOM 1100 N N . ALA A 1 142 ? 5.017 -10.183 1.947 1.00 36.97 142 ALA A N 1
ATOM 1101 C CA . ALA A 1 142 ? 6.050 -9.796 1.007 1.00 36.97 142 ALA A CA 1
ATOM 1102 C C . ALA A 1 142 ? 6.699 -11.083 0.496 1.00 36.97 142 ALA A C 1
ATOM 1104 O O . ALA A 1 142 ? 7.293 -11.837 1.268 1.00 36.97 142 ALA A O 1
ATOM 1105 N N . ARG A 1 143 ? 6.528 -11.388 -0.794 1.00 35.72 143 ARG A N 1
ATOM 1106 C CA . ARG A 1 143 ? 7.305 -12.451 -1.435 1.00 35.72 143 ARG A CA 1
ATOM 1107 C C . ARG A 1 143 ? 8.689 -11.893 -1.752 1.00 35.72 143 ARG A C 1
ATOM 1109 O O . ARG A 1 143 ? 8.829 -11.175 -2.733 1.00 35.72 143 ARG A O 1
ATOM 1116 N N . VAL A 1 144 ? 9.706 -12.282 -0.987 1.00 31.58 144 VAL A N 1
ATOM 1117 C CA . VAL A 1 144 ? 11.091 -12.353 -1.478 1.00 31.58 144 VAL A CA 1
ATOM 1118 C C . VAL A 1 144 ? 11.665 -13.708 -1.074 1.00 31.58 144 VAL A C 1
ATOM 1120 O O . VAL A 1 144 ? 11.716 -14.044 0.101 1.00 31.58 144 VAL A O 1
ATOM 1123 N N . GLN A 1 145 ? 12.029 -14.463 -2.113 1.00 27.70 145 GLN A N 1
ATOM 1124 C CA . GLN A 1 145 ? 12.728 -15.749 -2.142 1.00 27.70 145 GLN A CA 1
ATOM 1125 C C . GLN A 1 145 ? 12.155 -16.901 -1.288 1.00 27.70 145 GLN A C 1
ATOM 1127 O O . GLN A 1 145 ? 12.289 -16.965 -0.073 1.00 27.70 145 GLN A O 1
ATOM 1132 N N . GLN A 1 146 ? 11.656 -17.896 -2.037 1.00 24.56 146 GLN A N 1
ATOM 1133 C CA . GLN A 1 146 ? 11.426 -19.303 -1.682 1.00 24.56 146 GLN A CA 1
ATOM 1134 C C . GLN A 1 146 ? 9.984 -19.710 -1.278 1.00 24.56 146 GLN A C 1
ATOM 1136 O O . GLN A 1 146 ? 9.526 -19.516 -0.161 1.00 24.56 146 GLN A O 1
ATOM 1141 N N . LEU A 1 147 ? 9.349 -20.395 -2.245 1.00 26.58 147 LEU A N 1
ATOM 1142 C CA . LEU A 1 147 ? 8.261 -21.390 -2.166 1.00 26.58 147 LEU A CA 1
ATOM 1143 C C . LEU A 1 147 ? 6.787 -20.937 -2.022 1.00 26.58 147 LEU A C 1
ATOM 1145 O O . LEU A 1 147 ? 6.307 -20.497 -0.986 1.00 26.58 147 LEU A O 1
ATOM 1149 N N . SER A 1 148 ? 6.064 -21.165 -3.127 1.00 27.81 148 SER A N 1
ATOM 1150 C CA . SER A 1 148 ? 4.704 -21.720 -3.255 1.00 27.81 148 SER A CA 1
ATOM 1151 C C . SER A 1 148 ? 3.750 -21.637 -2.051 1.00 27.81 148 SER A C 1
ATOM 1153 O O . SER A 1 148 ? 3.624 -22.581 -1.274 1.00 27.81 148 SER A O 1
ATOM 1155 N N . SER A 1 149 ? 2.980 -20.555 -1.956 1.00 26.75 149 SER A N 1
ATOM 1156 C CA . SER A 1 149 ? 1.531 -20.567 -1.663 1.00 26.75 149 SER A CA 1
ATOM 1157 C C . SER A 1 149 ? 1.001 -19.128 -1.651 1.00 26.75 149 SER A C 1
ATOM 1159 O O . SER A 1 149 ? 1.682 -18.200 -1.223 1.00 26.75 149 SER A O 1
ATOM 1161 N N . CYS A 1 150 ? -0.197 -18.916 -2.203 1.00 30.77 150 CYS A N 1
ATOM 1162 C CA . CYS A 1 150 ? -0.787 -17.592 -2.457 1.00 30.77 150 CYS A CA 1
ATOM 1163 C C . CYS A 1 150 ? -1.320 -16.851 -1.221 1.00 30.77 150 CYS A C 1
ATOM 1165 O O . CYS A 1 150 ? -1.922 -15.798 -1.368 1.00 30.77 150 CYS A O 1
ATOM 1167 N N . VAL A 1 151 ? -1.080 -17.331 -0.005 1.00 34.12 151 VAL A N 1
ATOM 1168 C CA . VAL A 1 151 ? -1.391 -16.593 1.222 1.00 34.12 151 VAL A CA 1
ATOM 1169 C C . VAL A 1 151 ? -0.338 -16.986 2.243 1.00 34.12 151 VAL A C 1
ATOM 1171 O O . VAL A 1 151 ? -0.378 -18.095 2.769 1.00 34.12 151 VAL A O 1
ATOM 1174 N N . ILE A 1 152 ? 0.622 -16.108 2.521 1.00 34.50 152 ILE A N 1
ATOM 1175 C CA . ILE A 1 152 ? 1.582 -16.347 3.599 1.00 34.50 152 ILE A CA 1
ATOM 1176 C C . ILE A 1 152 ? 1.507 -15.170 4.559 1.00 34.50 152 ILE A C 1
ATOM 1178 O O . ILE A 1 152 ? 2.012 -14.083 4.301 1.00 34.50 152 ILE A O 1
ATOM 1182 N N . CYS A 1 153 ? 0.861 -15.443 5.693 1.00 34.91 153 CYS A N 1
ATOM 1183 C CA . CYS A 1 153 ? 1.125 -14.817 6.978 1.00 34.91 153 CYS A CA 1
ATOM 1184 C C . CYS A 1 153 ? 2.641 -14.874 7.208 1.00 34.91 153 CYS A C 1
ATOM 1186 O O . CYS A 1 153 ? 3.170 -15.923 7.590 1.00 34.91 153 CYS A O 1
ATOM 1188 N N . VAL A 1 154 ? 3.368 -13.795 6.892 1.00 35.81 154 VAL A N 1
ATOM 1189 C CA . VAL A 1 154 ? 4.813 -13.796 7.091 1.00 35.81 154 VAL A CA 1
ATOM 1190 C C . VAL A 1 154 ? 5.057 -13.920 8.584 1.00 35.81 154 VAL A C 1
ATOM 1192 O O . VAL A 1 154 ? 4.623 -13.132 9.424 1.00 35.81 154 VAL A O 1
ATOM 1195 N N . ARG A 1 155 ? 5.807 -14.970 8.880 1.00 32.16 155 ARG A N 1
ATOM 1196 C CA . ARG A 1 155 ? 6.491 -15.285 10.122 1.00 32.16 155 ARG A CA 1
ATOM 1197 C C . ARG A 1 155 ? 7.589 -14.234 10.383 1.00 32.16 155 ARG A C 1
ATOM 1199 O O . ARG A 1 155 ? 8.716 -14.594 10.717 1.00 32.16 155 ARG A O 1
ATOM 1206 N N . THR A 1 156 ? 7.278 -12.938 10.228 1.00 37.97 156 THR A N 1
ATOM 1207 C CA . THR A 1 156 ? 8.215 -11.801 10.329 1.00 37.97 156 THR A CA 1
ATOM 1208 C C . THR A 1 156 ? 8.830 -11.757 11.721 1.00 37.97 156 THR A C 1
ATOM 1210 O O . THR A 1 156 ? 9.974 -11.354 11.897 1.00 37.97 156 THR A O 1
ATOM 1213 N N . TYR A 1 157 ? 8.113 -12.294 12.709 1.00 39.31 157 TYR A N 1
ATOM 1214 C CA . TYR A 1 157 ? 8.589 -12.423 14.077 1.00 39.31 157 TYR A CA 1
ATOM 1215 C C . TYR A 1 157 ? 9.812 -13.346 14.227 1.00 39.31 157 TYR A C 1
ATOM 1217 O O . TYR A 1 157 ? 10.653 -13.095 15.083 1.00 39.31 157 TYR A O 1
ATOM 1225 N N . VAL A 1 158 ? 9.959 -14.399 13.407 1.00 33.72 158 VAL A N 1
ATOM 1226 C CA . VAL A 1 158 ? 11.089 -15.345 13.540 1.00 33.72 158 VAL A CA 1
ATOM 1227 C C . VAL A 1 158 ? 12.363 -14.807 12.885 1.00 33.72 158 VAL A C 1
ATOM 1229 O O . VAL A 1 158 ? 13.448 -15.035 13.417 1.00 33.72 158 VAL A O 1
ATOM 1232 N N . PHE A 1 159 ? 12.245 -14.050 11.790 1.00 34.44 159 PHE A N 1
ATOM 1233 C CA . PHE A 1 159 ? 13.393 -13.394 11.155 1.00 34.44 159 PHE A CA 1
ATOM 1234 C C . PHE A 1 159 ? 13.881 -12.191 11.982 1.00 34.44 159 PHE A C 1
ATOM 1236 O O . PHE A 1 159 ? 15.066 -12.096 12.296 1.00 34.44 159 PHE A O 1
ATOM 1243 N N . LEU A 1 160 ? 12.958 -11.352 12.473 1.00 38.12 160 LEU A N 1
ATOM 1244 C CA . LEU A 1 160 ? 13.281 -10.213 13.342 1.00 38.12 160 LEU A CA 1
ATOM 1245 C C . LEU A 1 160 ? 13.886 -10.638 14.693 1.00 38.12 160 LEU A C 1
ATOM 1247 O O . LEU A 1 160 ? 14.729 -9.931 15.237 1.00 38.12 160 LEU A O 1
ATOM 1251 N N . ARG A 1 161 ? 13.552 -11.825 15.220 1.00 37.50 161 ARG A N 1
ATOM 1252 C CA . ARG A 1 161 ? 14.199 -12.350 16.437 1.00 37.50 161 ARG A CA 1
ATOM 1253 C C . ARG A 1 161 ? 15.704 -12.587 16.273 1.00 37.50 161 AR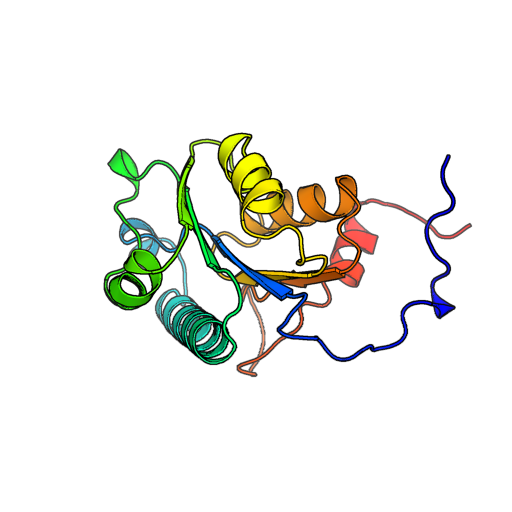G A C 1
ATOM 1255 O O . ARG A 1 161 ? 16.423 -12.522 17.266 1.00 37.50 161 ARG A O 1
ATOM 1262 N N . LYS A 1 162 ? 16.167 -12.904 15.057 1.00 33.12 162 LYS A N 1
ATOM 1263 C CA . LYS A 1 162 ? 17.587 -13.169 14.784 1.00 33.12 162 LYS A CA 1
ATOM 1264 C C . LYS A 1 162 ? 18.391 -11.885 14.587 1.00 33.12 162 LYS A C 1
ATOM 1266 O O . LYS A 1 162 ? 19.495 -11.816 15.112 1.00 33.12 162 LYS A O 1
ATOM 1271 N N . GLU A 1 163 ? 17.846 -10.878 13.904 1.00 35.22 163 GLU A N 1
ATOM 1272 C CA . GLU A 1 163 ? 18.573 -9.620 13.667 1.00 35.22 163 GLU A CA 1
ATOM 1273 C C . GLU A 1 163 ? 18.594 -8.675 14.873 1.00 35.22 163 GLU A C 1
ATOM 1275 O O . GLU A 1 163 ? 19.597 -8.008 15.101 1.00 35.22 163 GLU A O 1
ATOM 1280 N N . ILE A 1 164 ? 17.540 -8.641 15.697 1.00 41.25 164 ILE A N 1
ATOM 1281 C CA . ILE A 1 164 ? 17.470 -7.700 16.833 1.00 41.25 164 ILE A CA 1
ATOM 1282 C C . ILE A 1 164 ? 18.247 -8.225 18.066 1.00 41.25 164 ILE A C 1
ATOM 1284 O O . ILE A 1 164 ? 18.228 -7.612 19.128 1.00 41.25 164 ILE A O 1
ATOM 1288 N N . GLY A 1 165 ? 18.943 -9.367 17.974 1.00 31.58 165 GLY A N 1
ATOM 1289 C CA . GLY A 1 165 ? 19.864 -9.828 19.027 1.00 31.58 165 GLY A CA 1
ATOM 1290 C C . GLY A 1 165 ? 19.237 -10.056 20.413 1.00 31.58 165 GLY A C 1
ATOM 1291 O O . GLY A 1 165 ? 19.958 -10.138 21.408 1.00 31.58 165 GLY A O 1
ATOM 1292 N N . LEU A 1 166 ? 17.911 -10.180 20.515 1.00 40.22 166 LEU A N 1
ATOM 1293 C CA . LEU A 1 166 ? 17.217 -10.391 21.786 1.00 40.22 166 LEU A CA 1
ATOM 1294 C C . LEU A 1 166 ? 17.321 -11.866 22.190 1.00 40.22 166 LEU A C 1
ATOM 1296 O O . LEU A 1 166 ? 16.421 -12.678 21.960 1.00 40.22 166 LEU A O 1
ATOM 1300 N N . ARG A 1 167 ? 18.470 -12.214 22.783 1.00 30.56 167 ARG A N 1
ATOM 1301 C CA . ARG A 1 167 ? 18.661 -13.466 23.520 1.00 30.56 167 ARG A CA 1
ATOM 1302 C C . ARG A 1 167 ? 17.632 -13.535 24.645 1.00 30.56 167 ARG A C 1
ATOM 1304 O O . ARG A 1 167 ? 17.521 -12.613 25.447 1.00 30.56 167 ARG A O 1
ATOM 1311 N N . SER A 1 168 ? 16.918 -14.653 24.704 1.00 34.44 168 SER A N 1
ATOM 1312 C CA . SER A 1 168 ? 16.087 -15.024 25.843 1.00 34.44 168 SER A CA 1
ATOM 1313 C C . SER A 1 168 ? 16.921 -15.025 27.124 1.00 34.44 168 SER A C 1
ATOM 1315 O O . SER A 1 168 ? 17.871 -15.806 27.240 1.00 34.44 168 SER A O 1
ATOM 1317 N N . ARG A 1 169 ? 16.548 -14.172 28.070 1.00 30.45 169 ARG A N 1
ATOM 1318 C CA . ARG A 1 169 ? 16.665 -14.444 29.499 1.00 30.45 169 ARG A CA 1
ATOM 1319 C C . ARG A 1 169 ? 15.266 -14.380 30.082 1.00 30.45 169 ARG A C 1
ATOM 1321 O O . ARG A 1 169 ? 14.493 -13.524 29.596 1.00 30.45 169 ARG A O 1
#

InterPro domains:
  IPR000868 Isochorismatase-like domain [PF00857] (21-136)
  IPR036380 Isochorismatase-like superfamily [G3DSA:3.40.50.850] (8-153)
  IPR036380 Isochorismatase-like superfamily [SSF52499] (13-136)
  IPR050993 Isochorismatase domain-containing protein [PTHR14119] (15-136)

pLDDT: mean 75.18, std 23.97, range [24.56, 97.94]

Sequence (169 aa):
SGPFPNPAMMATRLLKASRTGVLCCDIQERFRKAIQHMDSVIVCSEWMMKAATELKMPIIVTEQYPKGLGETVGELQDYVKNSHKFEKTQFSMLTAEVKDCMEKKCSSCDTWIIVGIESHVCVQQTALGLLKEGYTRMHASARVQQLSSCVICVRTYVFLRKEIGLRSR

Radius of gyration: 15.73 Å; chains: 1; bounding box: 35×33×45 Å